Protein AF-A0AAU4MHA4-F1 (afdb_monomer)

Mean predicted aligned error: 16.3 Å

Solvent-accessible surface area (backbone atoms only — not comparable to full-atom values): 9233 Å² total; per-residue (Å²): 137,90,86,87,83,83,91,85,82,81,89,72,84,75,85,80,87,71,82,69,72,95,62,88,44,78,69,60,71,70,60,62,87,57,79,61,49,78,74,44,58,64,80,84,47,70,70,62,30,34,53,49,60,95,84,39,63,64,32,44,53,51,34,30,54,49,27,73,74,22,84,26,22,65,47,44,29,51,54,35,59,78,68,59,58,59,76,37,51,42,46,50,33,44,23,58,76,70,71,37,72,52,60,66,58,55,50,57,72,67,46,76,74,82,86,74,85,74,57,66,68,59,55,51,50,51,53,51,50,55,51,48,53,54,50,51,53,50,51,54,53,54,63,71,69,66,82,126

pLDDT: mean 80.56, std 18.4, range [39.16, 98.0]

Secondary structure (DSSP, 8-state):
----------------S----SS--TTGGG--SSSS-TT-GGGGS-GGGGS--TT-HHHHHHHHHHHHT-TTHHHHHHHHHHTT--SS-BTTB-TTTTTPPPHHHHHHHTSPPP-PPPPHHHHHHHHHHHHHHHHHHHHHHHHHT---

Nearest PDB structures (foldseek):
  8cwt-assembly1_A  TM=9.135E-01  e=2.605E-05  Mycobacterium tuberculosis H37Rv
  6onu-assembly3_E  TM=9.397E-01  e=6.835E-05  Mycobacterium tuberculosis H37Rv
  8cwr-assembly1_A-3  TM=8.829E-01  e=2.175E-04  Mycobacterium tuberculosis H37Rv
  7kug-assembly2_C  TM=9.141E-01  e=6.087E-04  Mycobacterium tuberculosis H37Rv
  7kuf-assembly1_A  TM=8.973E-01  e=2.203E-03  Mycobacterium tuberculosis

Sequence (148 aa):
MSVVPVRRLAGTITPHLTGRPAVLTIADLRTAPDQGLSGAACTTADPDLFFPEDGDTFAERRAKAICAACPVRTACLTGAIDRGEPVGIFGGLTETERGMPRWREIRESDRPAPVVRVPEAVTDALRTFVADLTQQARRLHSAAGGGR

Foldseek 3Di:
DDDDDDDDDDDPPDPPPPPPPPDCDPVNVVDDPDLQCPQFQCVPPDPQLFFDDDPPPVSLVVVLVSLVPTPCLVSQLVVCLVVVPQAGATSSATCVSSVHDNVVVVVVVVPPDDPDDDPPVVVVVVVVVVVVVVVVVVVVVVVVPPDD

Structure (mmCIF, N/CA/C/O backbone):
data_AF-A0AAU4MHA4-F1
#
_entry.id   AF-A0AAU4MHA4-F1
#
loop_
_atom_site.group_PDB
_atom_site.id
_atom_site.type_symbol
_atom_site.label_atom_id
_atom_site.label_alt_id
_atom_site.label_comp_id
_atom_site.label_asym_id
_atom_site.label_entity_id
_atom_site.label_seq_id
_atom_site.pdbx_PDB_ins_code
_atom_site.Cartn_x
_atom_site.Cartn_y
_atom_site.Cartn_z
_atom_site.occupancy
_atom_site.B_iso_or_equiv
_atom_site.auth_seq_id
_atom_site.auth_comp_id
_atom_site.auth_asym_id
_atom_site.auth_atom_id
_atom_site.pdbx_PDB_model_num
ATOM 1 N N . MET A 1 1 ? 11.145 -79.579 -3.165 1.00 39.19 1 MET A N 1
ATOM 2 C CA . MET A 1 1 ? 12.034 -78.700 -3.952 1.00 39.19 1 MET A CA 1
ATOM 3 C C . MET A 1 1 ? 11.384 -77.332 -4.016 1.00 39.19 1 MET A C 1
ATOM 5 O O . MET A 1 1 ? 10.229 -77.239 -4.403 1.00 39.19 1 MET A O 1
ATOM 9 N N . SER A 1 2 ? 12.079 -76.326 -3.498 1.00 41.12 2 SER A N 1
ATOM 10 C CA . SER A 1 2 ? 11.612 -74.946 -3.365 1.00 41.12 2 SER A CA 1
ATOM 11 C C . SER A 1 2 ? 11.824 -74.195 -4.674 1.00 41.12 2 SER A C 1
ATOM 13 O O . SER A 1 2 ? 12.950 -74.213 -5.159 1.00 41.12 2 SER A O 1
ATOM 15 N N . VAL A 1 3 ? 10.796 -73.520 -5.200 1.00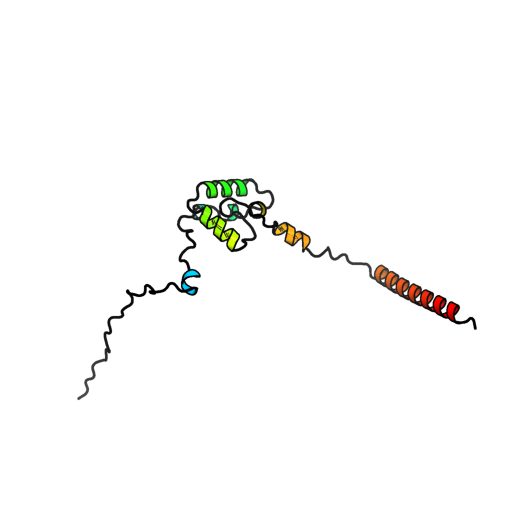 47.59 3 VAL A N 1
ATOM 16 C CA . VAL A 1 3 ? 10.950 -72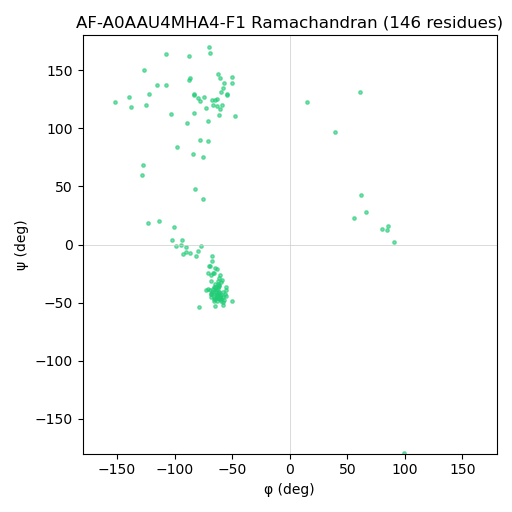.303 -6.015 1.00 47.59 3 VAL A CA 1
ATOM 17 C C . VAL A 1 3 ? 9.694 -71.441 -5.849 1.00 47.59 3 VAL A C 1
ATOM 19 O O . VAL A 1 3 ? 8.584 -71.885 -6.130 1.00 47.59 3 VAL A O 1
ATOM 22 N N . VAL A 1 4 ? 9.883 -70.197 -5.412 1.00 43.00 4 VAL A N 1
ATOM 23 C CA . VAL A 1 4 ? 8.908 -69.099 -5.500 1.00 43.00 4 VAL A CA 1
ATOM 24 C C . VAL A 1 4 ? 9.401 -68.135 -6.579 1.00 43.00 4 VAL A C 1
ATOM 26 O O . VAL A 1 4 ? 10.580 -67.778 -6.547 1.00 43.00 4 VAL A O 1
ATOM 29 N N . PRO A 1 5 ? 8.519 -67.629 -7.460 1.00 51.38 5 PRO A N 1
ATOM 30 C CA . PRO A 1 5 ? 8.730 -66.310 -8.044 1.00 51.38 5 PRO A CA 1
ATOM 31 C C . PRO A 1 5 ? 7.536 -65.356 -7.837 1.00 51.38 5 PRO A C 1
ATOM 33 O O . PRO A 1 5 ? 6.404 -65.600 -8.240 1.00 51.38 5 PRO A O 1
ATOM 36 N N . VAL A 1 6 ? 7.877 -64.266 -7.148 1.00 49.28 6 VAL A N 1
ATOM 37 C CA . VAL A 1 6 ? 7.413 -62.864 -7.139 1.00 49.28 6 VAL A CA 1
ATOM 38 C C . VAL A 1 6 ? 6.078 -62.483 -7.821 1.00 49.28 6 VAL A C 1
ATOM 40 O O . VAL A 1 6 ? 5.907 -62.556 -9.033 1.00 49.28 6 VAL A O 1
ATOM 43 N N . ARG A 1 7 ? 5.187 -61.891 -7.008 1.00 50.09 7 ARG A N 1
ATOM 44 C CA . ARG A 1 7 ? 4.028 -61.048 -7.376 1.00 50.09 7 ARG A CA 1
ATOM 45 C C . ARG A 1 7 ? 4.378 -59.914 -8.361 1.00 50.09 7 ARG A C 1
ATOM 47 O O . ARG A 1 7 ? 5.257 -59.112 -8.060 1.00 50.09 7 ARG A O 1
ATOM 54 N N . ARG A 1 8 ? 3.507 -59.666 -9.350 1.00 51.03 8 ARG A N 1
ATOM 55 C CA . ARG A 1 8 ? 2.969 -58.313 -9.623 1.00 51.03 8 ARG A CA 1
ATOM 56 C C . ARG A 1 8 ? 1.481 -58.390 -9.969 1.00 51.03 8 ARG A C 1
ATOM 58 O O . ARG A 1 8 ? 1.063 -59.168 -10.815 1.00 51.03 8 ARG A O 1
ATOM 65 N N . LEU A 1 9 ? 0.709 -57.593 -9.238 1.00 51.78 9 LEU A N 1
ATOM 66 C CA . LEU A 1 9 ? -0.736 -57.424 -9.336 1.00 51.78 9 LEU A CA 1
ATOM 67 C C . LEU A 1 9 ? -1.077 -56.354 -10.387 1.00 51.78 9 LEU A C 1
ATOM 69 O O . LEU A 1 9 ? -0.372 -55.356 -10.491 1.00 51.78 9 LEU A O 1
ATOM 73 N N . ALA A 1 10 ? -2.177 -56.604 -11.102 1.00 46.69 10 ALA A N 1
ATOM 74 C CA . ALA A 1 10 ? -3.129 -55.664 -11.703 1.00 46.69 10 ALA A CA 1
ATOM 75 C C . ALA A 1 10 ? -2.582 -54.372 -12.346 1.00 46.69 10 ALA A C 1
ATOM 77 O O . ALA A 1 10 ? -2.452 -53.332 -11.704 1.00 46.69 10 ALA A O 1
ATOM 78 N N . GLY A 1 11 ? -2.405 -54.411 -13.668 1.00 39.16 11 GLY A N 1
ATOM 79 C CA . GLY A 1 11 ? -2.457 -53.213 -14.500 1.00 39.16 11 GLY A CA 1
ATOM 80 C C . GLY A 1 11 ? -3.908 -52.796 -14.739 1.00 39.16 11 GLY A C 1
ATOM 81 O O . GLY A 1 11 ? -4.517 -53.222 -15.714 1.00 39.16 11 GLY A O 1
ATOM 82 N N . THR A 1 12 ? -4.465 -51.952 -13.874 1.00 49.25 12 THR A N 1
ATOM 83 C CA . THR A 1 12 ? -5.528 -51.029 -14.293 1.00 49.25 12 THR A CA 1
ATOM 84 C C . THR A 1 12 ? -4.849 -49.759 -14.762 1.00 49.25 12 THR A C 1
ATOM 86 O O . THR A 1 12 ? -4.339 -48.985 -13.956 1.00 49.25 12 THR A O 1
ATOM 89 N N . ILE A 1 13 ? -4.812 -49.597 -16.083 1.00 54.69 13 ILE A N 1
ATOM 90 C CA . ILE A 1 13 ? -4.479 -48.355 -16.779 1.00 54.69 13 ILE A CA 1
ATOM 91 C C . ILE A 1 13 ? -5.296 -47.244 -16.124 1.00 54.69 13 ILE A C 1
ATOM 93 O O . ILE A 1 13 ? -6.524 -47.234 -16.188 1.00 54.69 13 ILE A O 1
ATOM 97 N N . THR A 1 14 ? -4.618 -46.357 -15.417 1.00 50.91 14 THR A N 1
ATOM 98 C CA . THR A 1 14 ? -5.268 -45.310 -14.655 1.00 50.91 14 THR A CA 1
ATOM 99 C C . THR A 1 14 ? -5.797 -44.212 -15.592 1.00 50.91 14 THR A C 1
ATOM 101 O O . THR A 1 14 ? -5.028 -43.649 -16.377 1.00 50.91 14 THR A O 1
ATOM 104 N N . PRO A 1 15 ? -7.088 -43.845 -15.506 1.00 48.59 15 PRO A N 1
ATOM 105 C CA . PRO A 1 15 ? -7.678 -42.779 -16.302 1.00 48.59 15 PRO A CA 1
ATOM 106 C C . PRO A 1 15 ? -7.403 -41.435 -15.618 1.00 48.59 15 PRO A C 1
ATOM 108 O O . PRO A 1 15 ? -8.252 -40.884 -14.928 1.00 48.59 15 PRO A O 1
ATOM 111 N N . HIS A 1 16 ? -6.190 -40.906 -15.756 1.00 50.28 16 HIS A N 1
ATOM 112 C CA . HIS A 1 16 ? -5.845 -39.593 -15.189 1.00 50.28 16 HIS A CA 1
ATOM 113 C C . HIS A 1 16 ? -6.105 -38.419 -16.147 1.00 50.28 16 HIS A C 1
ATOM 115 O O . HIS A 1 16 ? -5.872 -37.274 -15.780 1.00 50.28 16 HIS A O 1
ATOM 121 N N . LEU A 1 17 ? -6.553 -38.677 -17.382 1.00 54.12 17 LEU A N 1
ATOM 122 C CA . LEU A 1 17 ? -6.600 -37.670 -18.453 1.00 54.12 17 LEU A CA 1
ATOM 123 C C . LEU A 1 17 ? -8.020 -37.286 -18.910 1.00 54.12 17 LEU A C 1
ATOM 125 O O . LEU A 1 17 ? -8.186 -36.720 -19.984 1.00 54.12 17 LEU A O 1
ATOM 129 N N . THR A 1 18 ? -9.049 -37.537 -18.094 1.00 55.84 18 THR A N 1
ATOM 130 C CA . THR A 1 18 ? -10.432 -37.069 -18.354 1.00 55.84 18 THR A CA 1
ATOM 131 C C . THR A 1 18 ? -11.018 -36.222 -17.221 1.00 55.84 18 THR A C 1
ATOM 133 O O . THR A 1 18 ? -12.226 -36.025 -17.147 1.00 55.84 18 THR A O 1
ATOM 136 N N . GLY A 1 19 ? -10.178 -35.680 -16.339 1.00 48.69 19 GLY A N 1
ATOM 137 C CA . GLY A 1 19 ? -10.602 -34.834 -15.223 1.00 48.69 19 GLY A CA 1
ATOM 138 C C . GLY A 1 19 ? -10.845 -33.368 -15.593 1.00 48.69 19 GLY A C 1
ATOM 139 O O . GLY A 1 19 ? -10.352 -32.493 -14.893 1.00 48.69 19 GLY A O 1
ATOM 140 N N . ARG A 1 20 ? -11.586 -33.069 -16.668 1.00 55.19 20 ARG A N 1
ATOM 141 C CA . ARG A 1 20 ? -12.323 -31.793 -16.718 1.00 55.19 20 ARG A CA 1
ATOM 142 C C . ARG A 1 20 ? -13.621 -32.036 -15.948 1.00 55.19 20 ARG A C 1
ATOM 144 O O . ARG A 1 20 ? -14.419 -32.845 -16.424 1.00 55.19 20 ARG A O 1
ATOM 151 N N . PRO A 1 21 ? -13.863 -31.404 -14.788 1.00 55.09 21 PRO A N 1
ATOM 152 C CA . PRO A 1 21 ? -15.164 -31.528 -14.149 1.00 55.09 21 PRO A CA 1
ATOM 153 C C . PRO A 1 21 ? -16.233 -30.993 -15.113 1.00 55.09 21 PRO A C 1
ATOM 155 O O . PRO A 1 21 ? -16.082 -29.919 -15.696 1.00 55.09 21 PRO A O 1
ATOM 158 N N . ALA A 1 22 ? -17.305 -31.761 -15.322 1.00 59.94 22 ALA A N 1
ATOM 159 C CA . ALA A 1 22 ? -18.421 -31.369 -16.191 1.00 59.94 22 ALA A CA 1
ATOM 160 C C . ALA A 1 22 ? -19.221 -30.176 -15.629 1.00 59.94 22 ALA A C 1
ATOM 162 O O . ALA A 1 22 ? -20.056 -29.606 -16.326 1.00 59.94 22 ALA A O 1
ATOM 163 N N . VAL A 1 23 ? -18.953 -29.787 -14.380 1.00 54.75 23 VAL A N 1
ATOM 164 C CA . VAL A 1 23 ? -19.577 -28.655 -13.701 1.00 54.75 23 VAL A CA 1
ATOM 165 C C . VAL A 1 23 ? -18.481 -27.919 -12.941 1.00 54.75 23 VAL A C 1
ATOM 167 O O . VAL A 1 23 ? -17.840 -28.506 -12.073 1.00 54.75 23 VAL A O 1
ATOM 170 N N . LEU A 1 24 ? -18.245 -26.652 -13.282 1.00 57.06 24 LEU A N 1
ATOM 171 C CA . LEU A 1 24 ? -17.361 -25.785 -12.505 1.00 57.06 24 LEU A CA 1
ATOM 172 C C . LEU A 1 24 ? -17.965 -25.621 -11.106 1.00 57.06 24 LEU A C 1
ATOM 174 O O . LEU A 1 24 ? -19.093 -25.139 -10.975 1.00 57.06 24 LEU A O 1
ATOM 178 N N . THR A 1 25 ? -17.249 -26.046 -10.067 1.00 64.38 25 THR A N 1
ATOM 179 C CA . THR A 1 25 ? -17.689 -25.848 -8.684 1.00 64.38 25 THR A CA 1
ATOM 180 C C . THR A 1 25 ? -17.209 -24.497 -8.154 1.00 64.38 25 THR A C 1
ATOM 182 O O . THR A 1 25 ? -16.262 -23.897 -8.663 1.00 64.38 25 THR A O 1
ATOM 185 N N . ILE A 1 26 ? -17.826 -24.015 -7.072 1.00 59.06 26 ILE A N 1
ATOM 186 C CA . ILE A 1 26 ? -17.357 -22.808 -6.366 1.00 59.06 26 ILE A CA 1
ATOM 187 C C . ILE A 1 26 ? -15.922 -22.996 -5.832 1.00 59.06 26 ILE A C 1
ATOM 189 O O . ILE A 1 26 ? -15.193 -22.018 -5.683 1.00 59.06 26 ILE A O 1
ATOM 193 N N . ALA A 1 27 ? -15.491 -24.236 -5.572 1.00 55.88 27 ALA A N 1
ATOM 194 C CA . ALA A 1 27 ? -14.113 -24.532 -5.189 1.00 55.88 27 ALA A CA 1
ATOM 195 C C . ALA A 1 27 ? -13.136 -24.347 -6.366 1.00 55.88 27 ALA A C 1
ATOM 197 O O . ALA A 1 27 ? -12.073 -23.766 -6.169 1.00 55.88 27 ALA A O 1
ATOM 198 N N . ASP A 1 28 ? -13.528 -24.722 -7.588 1.00 55.25 28 ASP A N 1
ATOM 199 C CA . ASP A 1 28 ? -12.709 -24.531 -8.797 1.00 55.25 28 ASP A CA 1
ATOM 200 C C . ASP A 1 28 ? -12.567 -23.047 -9.178 1.00 55.25 28 ASP A C 1
ATOM 202 O O . ASP A 1 28 ? -11.525 -22.620 -9.668 1.00 55.25 28 ASP A O 1
ATOM 206 N N . LEU A 1 29 ? -13.579 -22.222 -8.883 1.00 54.22 29 LEU A N 1
ATOM 207 C CA . LEU A 1 29 ? -13.516 -20.762 -9.053 1.00 54.22 29 LEU A CA 1
ATOM 208 C C . LEU A 1 29 ? -12.574 -20.069 -8.052 1.00 54.22 29 LEU A C 1
ATOM 210 O O . LEU A 1 29 ? -12.179 -18.925 -8.273 1.00 54.22 29 LEU A O 1
ATOM 214 N N . ARG A 1 30 ? -12.222 -20.730 -6.943 1.00 55.91 30 ARG A N 1
ATOM 215 C CA . ARG A 1 30 ? -11.365 -20.160 -5.889 1.00 55.91 30 ARG A CA 1
ATOM 216 C C . ARG A 1 30 ? -9.882 -20.467 -6.073 1.00 55.91 30 ARG A C 1
ATOM 218 O O . ARG A 1 30 ? -9.065 -19.894 -5.357 1.00 55.91 30 ARG A O 1
ATOM 225 N N . THR A 1 31 ? -9.513 -21.323 -7.023 1.00 53.56 31 THR A N 1
ATOM 226 C CA . THR A 1 31 ? -8.110 -21.660 -7.296 1.00 53.56 31 THR A CA 1
ATOM 227 C C . THR A 1 31 ? -7.807 -21.464 -8.778 1.00 53.56 31 THR A C 1
ATOM 229 O O . THR A 1 31 ? -7.576 -22.415 -9.517 1.00 53.56 31 THR A O 1
ATOM 232 N N . ALA A 1 32 ? -7.818 -20.204 -9.223 1.00 45.38 32 ALA A N 1
ATOM 233 C CA . ALA A 1 32 ? -7.294 -19.853 -10.537 1.00 45.38 32 ALA A CA 1
ATOM 234 C C . ALA A 1 32 ? -5.761 -20.063 -10.551 1.00 45.38 32 ALA A C 1
ATOM 236 O O . ALA A 1 32 ? -5.070 -19.503 -9.691 1.00 45.38 32 ALA A O 1
ATOM 237 N N . PRO A 1 33 ? -5.213 -20.872 -11.478 1.00 51.09 33 PRO A N 1
ATOM 238 C CA . PRO A 1 33 ? -3.777 -20.964 -11.694 1.00 51.09 33 PRO A CA 1
ATOM 239 C C . PRO A 1 33 ? -3.325 -19.657 -12.352 1.00 51.09 33 PRO A C 1
ATOM 241 O O . PRO A 1 33 ? -3.628 -19.416 -13.509 1.00 51.09 33 PRO A O 1
ATOM 244 N N . ASP A 1 34 ? -2.651 -18.817 -11.564 1.00 55.62 34 ASP A N 1
ATOM 245 C CA . ASP A 1 34 ? -2.388 -17.399 -11.827 1.00 55.62 34 ASP A CA 1
ATOM 246 C C . ASP A 1 34 ? -3.677 -16.551 -11.951 1.00 55.62 34 ASP A C 1
ATOM 248 O O . ASP A 1 34 ? -4.643 -16.902 -12.615 1.00 55.62 34 ASP A O 1
ATOM 252 N N . GLN A 1 35 ? -3.757 -15.409 -11.265 1.00 65.94 35 GLN A N 1
ATOM 253 C CA . GLN A 1 35 ? -4.913 -14.505 -11.391 1.00 65.94 35 GLN A CA 1
ATOM 254 C C . GLN A 1 35 ? -4.871 -13.708 -12.713 1.00 65.94 35 GLN A C 1
ATOM 256 O O . GLN A 1 35 ? -5.121 -12.504 -12.720 1.00 65.94 35 GLN A O 1
ATOM 261 N N . GLY A 1 36 ? -4.467 -14.334 -13.823 1.00 72.81 36 GLY A N 1
ATOM 262 C CA . GLY A 1 36 ? -4.163 -13.649 -15.078 1.00 72.81 36 GLY A CA 1
ATOM 263 C C . GLY A 1 36 ? -2.937 -12.740 -14.968 1.00 72.81 36 GLY A C 1
ATOM 264 O O . GLY A 1 36 ? -2.870 -11.713 -15.638 1.00 72.81 36 GLY A O 1
ATOM 265 N N . LEU A 1 37 ? -1.997 -13.071 -14.075 1.00 86.88 37 LEU A N 1
ATOM 266 C CA . LEU A 1 37 ? -0.810 -12.252 -13.782 1.00 86.88 37 LEU A C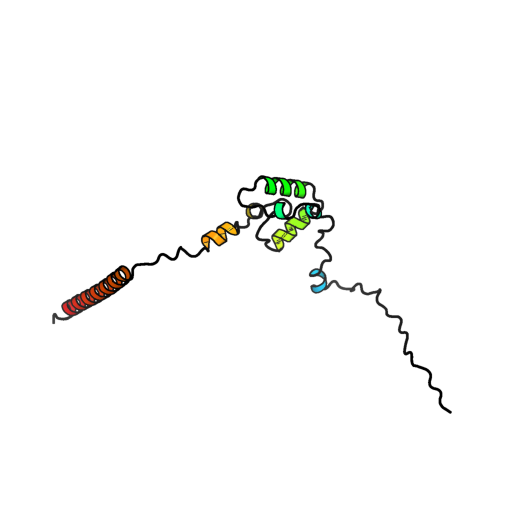A 1
ATOM 267 C C . LEU A 1 37 ? 0.453 -12.737 -14.505 1.00 86.88 37 LEU A C 1
ATOM 269 O O . LEU A 1 37 ? 1.511 -12.116 -14.383 1.00 86.88 37 LEU A O 1
ATOM 273 N N . SER A 1 38 ? 0.354 -13.827 -15.266 1.00 89.81 38 SER A N 1
ATOM 274 C CA . SER A 1 38 ? 1.437 -14.292 -16.130 1.00 89.81 38 SER A CA 1
ATOM 275 C C . SER A 1 38 ? 1.891 -13.183 -17.087 1.00 89.81 38 SER A C 1
ATOM 277 O O . SER A 1 38 ? 1.081 -12.550 -17.760 1.00 89.81 38 SER A O 1
ATOM 279 N N . GLY A 1 39 ? 3.202 -12.931 -17.140 1.00 89.69 39 GLY A N 1
ATOM 280 C CA . GLY A 1 39 ? 3.780 -11.852 -17.952 1.00 89.69 39 GLY A CA 1
ATOM 281 C C . GLY A 1 39 ? 3.818 -10.476 -17.275 1.00 89.69 39 GLY A C 1
ATOM 282 O O . GLY A 1 39 ? 4.010 -9.468 -17.955 1.00 89.69 39 GLY A O 1
ATOM 283 N N . ALA A 1 40 ? 3.652 -10.402 -15.950 1.00 95.44 40 ALA A N 1
ATOM 284 C CA . ALA A 1 40 ? 3.827 -9.158 -15.206 1.00 95.44 40 ALA A CA 1
ATOM 285 C C . ALA A 1 40 ? 5.242 -8.571 -15.375 1.00 95.44 40 ALA A C 1
ATOM 287 O O . ALA A 1 40 ? 6.239 -9.174 -14.977 1.00 95.44 40 ALA A O 1
ATOM 288 N N . ALA A 1 41 ? 5.320 -7.349 -15.910 1.00 95.75 41 ALA A N 1
ATOM 289 C CA . ALA A 1 41 ? 6.582 -6.655 -16.182 1.00 95.75 41 ALA A CA 1
ATOM 290 C C . ALA A 1 41 ? 7.390 -6.318 -14.913 1.00 95.75 41 ALA A C 1
ATOM 292 O O . ALA A 1 41 ? 8.593 -6.092 -14.986 1.00 95.75 41 ALA A O 1
ATOM 293 N N . CYS A 1 42 ? 6.747 -6.294 -13.740 1.00 95.44 42 CYS A N 1
ATOM 294 C CA . CYS A 1 42 ? 7.422 -6.060 -12.463 1.00 95.44 42 CYS A CA 1
ATOM 295 C C . CYS A 1 42 ? 8.336 -7.216 -12.033 1.00 95.44 42 CYS A C 1
ATOM 297 O O . CYS A 1 42 ? 9.230 -6.999 -11.226 1.00 95.44 42 CYS A O 1
ATOM 299 N N . THR A 1 43 ? 8.163 -8.419 -12.588 1.00 94.69 43 THR A N 1
ATOM 300 C CA . THR A 1 43 ? 8.953 -9.609 -12.216 1.00 94.69 43 THR A CA 1
ATOM 301 C C . THR A 1 43 ? 10.446 -9.483 -12.526 1.00 94.69 43 THR A C 1
ATOM 303 O O . THR A 1 43 ? 11.253 -10.188 -11.929 1.00 94.69 43 THR A O 1
ATOM 306 N N . THR A 1 44 ? 10.822 -8.586 -13.440 1.00 92.56 44 THR A N 1
ATOM 307 C CA . THR A 1 44 ? 12.219 -8.309 -13.808 1.00 92.56 44 THR A CA 1
ATOM 308 C C . THR A 1 44 ? 12.758 -7.021 -13.183 1.00 92.56 44 THR A C 1
ATOM 310 O O . THR A 1 44 ? 13.855 -6.588 -13.533 1.00 92.56 44 THR A O 1
ATOM 313 N N . ALA A 1 45 ? 11.973 -6.354 -12.337 1.00 95.00 45 ALA A N 1
ATOM 314 C CA . ALA A 1 45 ? 12.338 -5.108 -11.678 1.00 95.00 45 ALA A CA 1
ATOM 315 C C . ALA A 1 45 ? 12.628 -5.342 -10.190 1.00 95.00 45 ALA A C 1
ATOM 317 O O . ALA A 1 45 ? 12.270 -6.375 -9.630 1.00 95.00 45 ALA A O 1
ATOM 318 N N . ASP A 1 46 ? 13.275 -4.363 -9.560 1.00 95.00 46 ASP A N 1
ATOM 319 C CA . ASP A 1 46 ? 13.502 -4.372 -8.118 1.00 95.00 46 ASP A CA 1
ATOM 320 C C . ASP A 1 46 ? 12.152 -4.274 -7.372 1.00 95.00 46 ASP A C 1
ATOM 322 O O . ASP A 1 46 ? 11.383 -3.342 -7.652 1.00 95.00 46 ASP A O 1
ATOM 326 N N . PRO A 1 47 ? 11.826 -5.223 -6.471 1.00 94.56 47 PRO A N 1
ATOM 327 C CA . PRO A 1 47 ? 10.580 -5.204 -5.712 1.00 94.56 47 PRO A CA 1
ATOM 328 C C . PRO A 1 47 ? 10.408 -3.944 -4.855 1.00 94.56 47 PRO A C 1
ATOM 330 O O . PRO A 1 47 ? 9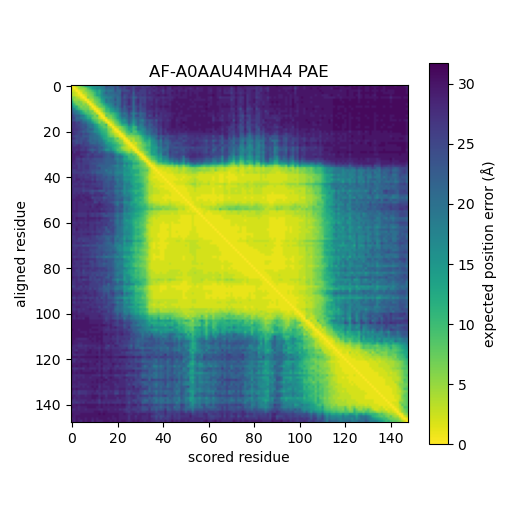.270 -3.494 -4.699 1.00 94.56 47 PRO A O 1
ATOM 333 N N . ASP A 1 48 ? 11.490 -3.332 -4.366 1.00 94.25 48 ASP A N 1
ATOM 334 C CA . ASP A 1 48 ? 11.415 -2.168 -3.472 1.00 94.25 48 ASP A CA 1
ATOM 335 C C . ASP A 1 48 ? 10.810 -0.943 -4.176 1.00 94.25 48 ASP A C 1
ATOM 337 O O . ASP A 1 48 ? 10.163 -0.105 -3.546 1.00 94.25 48 ASP A O 1
ATOM 341 N N . LEU A 1 49 ? 10.895 -0.881 -5.511 1.00 95.94 49 LEU A N 1
ATOM 342 C CA . LEU A 1 49 ? 10.261 0.179 -6.302 1.00 95.94 49 LEU A CA 1
ATOM 343 C C . LEU A 1 49 ? 8.737 0.216 -6.123 1.00 95.94 49 LEU A C 1
ATOM 345 O O . LEU A 1 49 ? 8.128 1.281 -6.219 1.00 95.94 49 LEU A O 1
ATOM 349 N N . PHE A 1 50 ? 8.113 -0.941 -5.895 1.00 96.81 50 PHE A N 1
ATOM 350 C CA . PHE A 1 50 ? 6.659 -1.069 -5.763 1.00 96.81 50 PHE A CA 1
ATOM 351 C C . PHE A 1 50 ? 6.175 -0.822 -4.332 1.00 96.81 50 PHE A C 1
ATOM 353 O O . PHE A 1 50 ? 4.967 -0.716 -4.117 1.00 96.81 50 PHE A O 1
ATOM 360 N N . PHE A 1 51 ? 7.093 -0.673 -3.375 1.00 94.50 51 PHE A N 1
ATOM 361 C CA . PHE A 1 51 ? 6.813 -0.369 -1.973 1.00 94.50 51 PHE A CA 1
ATOM 362 C C . PHE A 1 51 ? 7.650 0.834 -1.504 1.00 94.50 51 PHE A C 1
ATOM 364 O O . PHE A 1 51 ? 8.444 0.702 -0.571 1.00 94.50 51 PHE A O 1
ATOM 371 N N . PRO A 1 52 ? 7.490 2.011 -2.141 1.00 92.25 52 PRO A N 1
ATOM 372 C CA . PRO A 1 52 ? 8.324 3.172 -1.857 1.00 92.25 52 PRO A CA 1
ATOM 373 C C . PRO A 1 52 ? 8.172 3.655 -0.412 1.00 92.25 52 PRO A C 1
ATOM 375 O O . PRO A 1 52 ? 7.091 3.609 0.189 1.00 92.25 52 PRO A O 1
ATOM 378 N N . GLU A 1 53 ? 9.265 4.178 0.140 1.00 89.56 53 GLU A N 1
ATOM 379 C CA . GLU A 1 53 ? 9.206 4.935 1.383 1.00 89.56 53 GLU A CA 1
ATOM 380 C C . GLU A 1 53 ? 8.497 6.282 1.196 1.00 89.56 53 GLU A C 1
ATOM 382 O O . GLU A 1 53 ? 8.274 6.783 0.090 1.00 89.56 53 GLU A O 1
ATOM 387 N N . ASP A 1 54 ? 8.127 6.885 2.321 1.00 82.81 54 ASP A N 1
ATOM 388 C CA . ASP A 1 54 ? 7.420 8.154 2.358 1.00 82.81 54 ASP A CA 1
ATOM 389 C C . ASP A 1 54 ? 8.274 9.262 1.725 1.00 82.81 54 ASP A C 1
ATOM 391 O O . ASP A 1 54 ? 9.292 9.672 2.275 1.00 82.81 54 ASP A O 1
ATOM 395 N N . GLY A 1 55 ? 7.842 9.764 0.566 1.00 84.75 55 GLY A N 1
ATOM 396 C CA . GLY A 1 55 ? 8.568 10.803 -0.168 1.00 84.75 55 GLY A CA 1
ATOM 397 C C . GLY A 1 55 ? 9.582 10.273 -1.185 1.00 84.75 55 GLY A C 1
ATOM 398 O O . GLY A 1 55 ? 10.202 11.085 -1.879 1.00 84.75 55 GLY A O 1
ATOM 399 N N . ASP A 1 56 ? 9.707 8.952 -1.359 1.00 93.12 56 ASP A N 1
ATOM 400 C CA . ASP A 1 56 ? 10.492 8.369 -2.450 1.00 93.12 56 ASP A CA 1
ATOM 401 C C . ASP A 1 56 ? 9.748 8.473 -3.793 1.00 93.12 56 ASP A C 1
ATOM 403 O O . ASP A 1 56 ? 9.203 7.526 -4.368 1.00 93.12 56 ASP A O 1
ATOM 407 N N . THR A 1 57 ? 9.755 9.694 -4.319 1.00 94.56 57 THR A N 1
ATOM 408 C CA . THR A 1 57 ? 9.169 10.024 -5.621 1.00 94.56 57 THR A CA 1
ATOM 409 C C . THR A 1 57 ? 9.919 9.386 -6.791 1.00 94.56 57 THR A C 1
ATOM 411 O O . THR A 1 57 ? 9.416 9.400 -7.920 1.00 94.56 57 THR A O 1
ATOM 414 N N . PHE A 1 58 ? 11.137 8.874 -6.585 1.00 95.69 58 PHE A N 1
ATOM 415 C CA . PHE A 1 58 ? 11.881 8.187 -7.634 1.00 95.69 58 PHE A CA 1
ATOM 416 C C . PHE A 1 58 ? 11.358 6.763 -7.800 1.00 95.69 58 PHE A C 1
ATOM 418 O O . PHE A 1 58 ? 10.949 6.406 -8.911 1.00 95.69 58 PHE A O 1
ATOM 425 N N . ALA A 1 59 ? 11.304 5.998 -6.707 1.00 95.31 59 ALA A N 1
ATOM 426 C CA . ALA A 1 59 ? 10.753 4.650 -6.693 1.00 95.31 59 ALA A CA 1
ATOM 427 C C . ALA A 1 59 ? 9.303 4.640 -7.192 1.00 95.31 59 ALA A C 1
ATOM 429 O O . ALA A 1 59 ? 8.987 3.909 -8.134 1.00 95.31 59 ALA A O 1
ATOM 430 N N . GLU A 1 60 ? 8.461 5.550 -6.684 1.00 96.31 60 GLU A N 1
ATOM 431 C CA . GLU A 1 60 ? 7.059 5.645 -7.100 1.00 96.31 60 GLU A CA 1
ATOM 432 C C . GLU A 1 60 ? 6.914 5.891 -8.609 1.00 96.31 60 GLU A C 1
ATOM 434 O O . GLU A 1 60 ? 6.218 5.149 -9.310 1.00 96.31 60 GLU A O 1
ATOM 439 N N . ARG A 1 61 ? 7.596 6.911 -9.151 1.00 97.25 61 ARG A N 1
ATOM 440 C CA . ARG A 1 61 ? 7.524 7.215 -10.590 1.00 97.25 61 ARG A CA 1
ATOM 441 C C . ARG A 1 61 ? 8.050 6.062 -11.433 1.00 97.25 61 ARG A C 1
ATOM 443 O O . ARG A 1 61 ? 7.497 5.788 -12.501 1.00 97.25 61 ARG A O 1
ATOM 450 N N . ARG A 1 62 ? 9.107 5.385 -10.979 1.00 97.88 62 ARG A N 1
ATOM 451 C CA . ARG A 1 62 ? 9.697 4.263 -11.709 1.00 97.88 62 ARG A CA 1
ATOM 452 C C . ARG A 1 62 ? 8.756 3.061 -11.738 1.00 97.88 62 ARG A C 1
ATOM 454 O O . ARG A 1 62 ? 8.544 2.510 -12.818 1.00 97.88 62 ARG A O 1
ATOM 461 N N . ALA A 1 63 ? 8.147 2.705 -10.611 1.00 97.94 63 ALA A N 1
ATOM 462 C CA . ALA A 1 63 ? 7.142 1.648 -10.548 1.00 97.94 63 ALA A CA 1
ATOM 463 C C . ALA A 1 63 ? 5.922 1.968 -11.416 1.00 97.94 63 ALA A C 1
ATOM 465 O O . ALA A 1 63 ? 5.510 1.131 -12.222 1.00 97.94 63 ALA A O 1
ATOM 466 N N . LYS A 1 64 ? 5.394 3.199 -11.351 1.00 97.75 64 LYS A N 1
ATOM 467 C CA . LYS A 1 64 ? 4.283 3.636 -12.215 1.00 97.75 64 LYS A CA 1
ATOM 468 C C . LYS A 1 64 ? 4.625 3.521 -13.702 1.00 97.75 64 LYS A C 1
ATOM 470 O O . LYS A 1 64 ? 3.794 3.050 -14.479 1.00 97.75 64 LYS A O 1
ATOM 475 N N . ALA A 1 65 ? 5.848 3.877 -14.100 1.00 97.94 65 ALA A N 1
ATOM 476 C CA . ALA A 1 65 ? 6.311 3.724 -15.479 1.00 97.94 65 ALA A CA 1
ATOM 477 C C . ALA A 1 65 ? 6.370 2.250 -15.924 1.00 97.94 65 ALA A C 1
ATOM 479 O O . ALA A 1 65 ? 5.954 1.934 -17.037 1.00 97.94 65 ALA A O 1
ATOM 480 N N . ILE A 1 66 ? 6.826 1.341 -15.054 1.00 98.00 66 ILE A N 1
ATOM 481 C CA . ILE A 1 66 ? 6.813 -0.106 -15.330 1.00 98.00 66 ILE A CA 1
ATOM 482 C C . ILE A 1 66 ? 5.371 -0.605 -15.479 1.00 98.00 66 ILE A C 1
ATOM 484 O O . ILE A 1 66 ? 5.046 -1.304 -16.438 1.00 98.00 66 ILE A O 1
ATOM 488 N N . CYS A 1 67 ? 4.481 -0.210 -14.567 1.00 97.62 67 CYS A N 1
ATOM 489 C CA . CYS A 1 67 ? 3.072 -0.584 -14.629 1.00 97.62 67 CYS A CA 1
ATOM 490 C C . CYS A 1 67 ? 2.375 -0.066 -15.894 1.00 97.62 67 CYS A C 1
ATOM 492 O O . CYS A 1 67 ? 1.512 -0.764 -16.420 1.00 97.62 67 CYS A O 1
ATOM 494 N N . ALA A 1 68 ? 2.744 1.114 -16.402 1.00 97.25 68 ALA A N 1
ATOM 495 C CA . ALA A 1 68 ? 2.146 1.695 -17.604 1.00 97.25 68 ALA A CA 1
ATOM 496 C C . ALA A 1 68 ? 2.360 0.835 -18.863 1.00 97.25 68 ALA A C 1
ATOM 498 O O . ALA A 1 68 ? 1.485 0.800 -19.724 1.00 97.25 68 ALA A O 1
ATOM 499 N N . ALA A 1 69 ? 3.483 0.114 -18.946 1.00 95.94 69 ALA A N 1
ATOM 500 C CA . ALA A 1 69 ? 3.793 -0.807 -20.043 1.00 95.94 69 ALA A CA 1
ATOM 501 C C . ALA A 1 69 ? 3.401 -2.271 -19.749 1.00 95.94 69 ALA A C 1
ATOM 503 O O . ALA A 1 69 ? 3.632 -3.153 -20.574 1.00 95.94 69 ALA A O 1
ATOM 504 N N . CYS A 1 70 ? 2.840 -2.556 -18.569 1.00 97.06 70 CYS A N 1
ATOM 505 C CA . CYS A 1 70 ? 2.587 -3.920 -18.116 1.00 97.06 70 CYS A CA 1
ATOM 506 C C . CYS A 1 70 ? 1.309 -4.503 -18.757 1.00 97.06 70 CYS A C 1
ATOM 508 O O . CYS A 1 70 ? 0.234 -3.916 -18.598 1.00 97.06 70 CYS A O 1
ATOM 510 N N . PRO A 1 71 ? 1.366 -5.681 -19.412 1.00 95.88 71 PRO A N 1
ATOM 511 C CA . PRO A 1 71 ? 0.211 -6.262 -20.107 1.00 95.88 71 PRO A CA 1
ATOM 512 C C . PRO A 1 71 ? -0.917 -6.693 -19.159 1.00 95.88 71 PRO A C 1
ATOM 514 O O . PRO A 1 71 ? -2.080 -6.719 -19.547 1.00 95.88 71 PRO A O 1
ATOM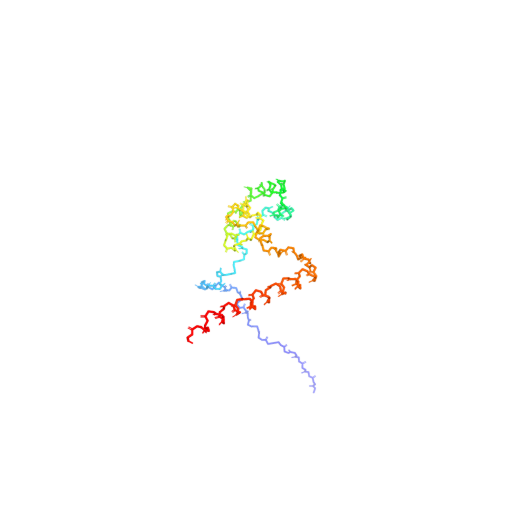 517 N N . VAL A 1 72 ? -0.589 -6.985 -17.898 1.00 96.12 72 VAL A N 1
ATOM 518 C CA . VAL A 1 72 ? -1.543 -7.447 -16.874 1.00 96.12 72 VAL A CA 1
ATOM 519 C C . VAL A 1 72 ? -1.971 -6.333 -15.915 1.00 96.12 72 VAL A C 1
ATOM 521 O O . VAL A 1 72 ? -2.531 -6.606 -14.855 1.00 96.12 72 VAL A O 1
ATOM 524 N N . ARG A 1 73 ? -1.711 -5.061 -16.259 1.00 95.62 73 ARG A N 1
ATOM 525 C CA . ARG A 1 73 ? -1.964 -3.899 -15.389 1.00 95.62 73 ARG A CA 1
ATOM 526 C C . ARG A 1 73 ? -3.384 -3.887 -14.817 1.00 95.62 73 ARG A C 1
ATOM 528 O O . ARG A 1 73 ? -3.545 -3.709 -13.613 1.00 95.62 73 ARG A O 1
ATOM 535 N N . THR A 1 74 ? -4.393 -4.090 -15.665 1.00 94.38 74 THR A N 1
ATOM 536 C CA . THR A 1 74 ? -5.806 -4.060 -15.261 1.00 94.38 74 THR A CA 1
ATOM 537 C C . THR A 1 74 ? -6.147 -5.206 -14.314 1.00 94.38 74 THR A C 1
ATOM 539 O O . THR A 1 74 ? -6.694 -4.957 -13.247 1.00 94.38 74 THR A O 1
ATOM 542 N N . ALA A 1 75 ? -5.760 -6.441 -14.652 1.00 93.00 75 ALA A N 1
ATOM 543 C CA . ALA A 1 75 ? -5.997 -7.611 -13.803 1.00 93.00 75 ALA A CA 1
ATOM 544 C C . ALA A 1 75 ? -5.302 -7.477 -12.435 1.00 93.00 75 ALA A C 1
ATOM 546 O O . ALA A 1 75 ? -5.895 -7.771 -11.399 1.00 93.00 75 ALA A O 1
ATOM 547 N N . CYS A 1 76 ? -4.072 -6.951 -12.425 1.00 95.56 76 CYS A N 1
ATOM 548 C CA . CYS A 1 76 ? -3.326 -6.642 -11.207 1.00 95.56 76 CYS A CA 1
ATOM 549 C C . CYS A 1 76 ? -4.054 -5.615 -10.329 1.00 95.56 76 CYS A C 1
ATOM 551 O O . CYS A 1 76 ? -4.185 -5.839 -9.126 1.00 95.56 76 CYS A O 1
ATOM 553 N N . LEU A 1 77 ? -4.555 -4.522 -10.919 1.00 95.38 77 LEU A N 1
ATOM 554 C CA . LEU A 1 77 ? -5.293 -3.498 -10.179 1.00 95.38 77 LEU A CA 1
ATOM 555 C C . LEU A 1 77 ? -6.588 -4.055 -9.585 1.00 95.38 77 LEU A C 1
ATOM 557 O O . LEU A 1 77 ? -6.837 -3.864 -8.398 1.00 95.38 77 LEU A O 1
ATOM 561 N N . THR A 1 78 ? -7.384 -4.761 -10.390 1.00 93.31 78 THR A N 1
ATOM 562 C CA . THR A 1 78 ? -8.635 -5.380 -9.937 1.00 93.31 78 THR A CA 1
ATOM 563 C C . THR A 1 78 ? -8.373 -6.340 -8.782 1.00 93.31 78 THR A C 1
ATOM 565 O O . THR A 1 78 ? -8.962 -6.183 -7.719 1.00 93.31 78 THR A O 1
ATOM 568 N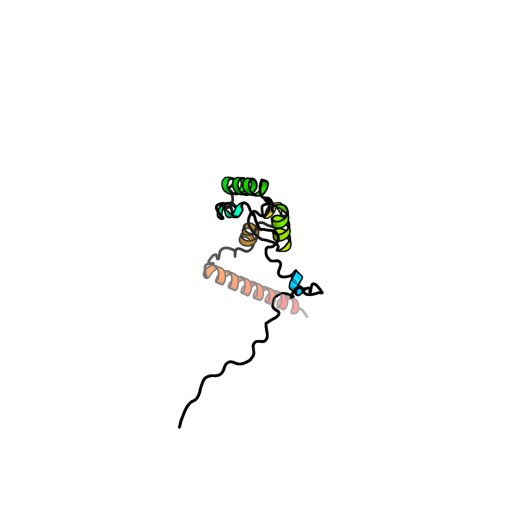 N . GLY A 1 79 ? -7.400 -7.246 -8.925 1.00 91.06 79 GLY A N 1
ATOM 569 C CA . GLY A 1 79 ? -7.052 -8.181 -7.857 1.00 91.06 79 GLY A CA 1
ATOM 570 C C . GLY A 1 79 ? -6.545 -7.495 -6.583 1.00 91.06 79 GLY A C 1
ATOM 571 O O . GLY A 1 79 ? -6.815 -7.971 -5.484 1.00 91.06 79 GLY A O 1
ATOM 572 N N . ALA A 1 80 ? -5.826 -6.375 -6.700 1.00 93.62 80 ALA A N 1
ATOM 573 C CA . ALA A 1 80 ? -5.380 -5.604 -5.540 1.00 93.62 80 ALA A CA 1
ATOM 574 C C . ALA A 1 80 ? -6.541 -4.907 -4.815 1.00 93.62 80 ALA A C 1
ATOM 576 O O . ALA A 1 80 ? -6.560 -4.888 -3.586 1.00 93.62 80 ALA A O 1
ATOM 577 N N . ILE A 1 81 ? -7.516 -4.370 -5.554 1.00 91.75 81 ILE A N 1
ATOM 578 C CA . ILE A 1 81 ? -8.730 -3.774 -4.978 1.00 91.75 81 ILE A CA 1
ATOM 579 C C . ILE A 1 81 ? -9.571 -4.852 -4.287 1.00 91.75 81 ILE A C 1
ATOM 581 O O . ILE A 1 81 ? -9.950 -4.669 -3.133 1.00 91.75 81 ILE A O 1
ATOM 585 N N . ASP A 1 82 ? -9.788 -5.993 -4.943 1.00 89.62 82 ASP A N 1
ATOM 586 C CA . ASP A 1 82 ? -10.599 -7.094 -4.409 1.00 89.62 82 ASP A CA 1
ATOM 587 C C . ASP A 1 82 ? -10.021 -7.671 -3.109 1.00 89.62 82 ASP A C 1
ATOM 589 O O . ASP A 1 82 ? -10.765 -8.045 -2.202 1.00 89.62 82 ASP A O 1
ATOM 593 N N . ARG A 1 83 ? -8.686 -7.732 -2.994 1.00 90.00 83 ARG A N 1
ATOM 594 C CA . ARG A 1 83 ? -7.998 -8.166 -1.765 1.00 90.00 83 ARG A CA 1
ATOM 595 C C . ARG A 1 83 ? -7.876 -7.069 -0.709 1.00 90.00 83 ARG A C 1
ATOM 597 O O . ARG A 1 83 ? -7.464 -7.369 0.408 1.00 90.00 83 ARG A O 1
ATOM 604 N N . GLY A 1 84 ? -8.199 -5.824 -1.050 1.00 89.19 84 GLY A N 1
ATOM 605 C CA . GLY A 1 84 ? -7.971 -4.679 -0.177 1.00 89.19 84 GLY A CA 1
ATOM 606 C C . GLY A 1 84 ? -6.489 -4.477 0.134 1.00 89.19 84 GLY A C 1
ATOM 607 O O . GLY A 1 84 ? -6.137 -4.257 1.289 1.00 89.19 84 GLY A O 1
ATOM 608 N N . GLU A 1 85 ? -5.621 -4.611 -0.874 1.00 91.50 85 GLU A N 1
ATOM 609 C CA . GLU A 1 85 ? -4.175 -4.625 -0.669 1.00 91.50 85 GLU A CA 1
ATOM 610 C C . GLU A 1 85 ? -3.694 -3.312 -0.031 1.00 91.50 85 GLU A C 1
ATOM 612 O O . GLU A 1 85 ? -3.819 -2.240 -0.651 1.00 91.50 85 GLU A O 1
ATOM 617 N N . PRO A 1 86 ? -3.146 -3.388 1.195 1.00 86.25 86 PRO A N 1
ATOM 618 C CA . PRO A 1 86 ? -2.958 -2.231 2.035 1.00 86.25 86 PRO A CA 1
ATOM 619 C C . PRO A 1 86 ? -1.960 -1.211 1.477 1.00 86.25 86 PRO A C 1
ATOM 621 O O . PRO A 1 86 ? -2.274 -0.029 1.355 1.00 86.25 86 PRO A O 1
ATOM 624 N N . VAL A 1 87 ? -0.754 -1.644 1.138 1.00 91.69 87 VAL A N 1
ATOM 625 C CA . VAL A 1 87 ? 0.382 -0.753 0.860 1.00 91.69 87 VAL A CA 1
ATOM 626 C C . VAL A 1 87 ? 0.987 -1.059 -0.490 1.00 91.69 87 VAL A C 1
ATOM 628 O O . VAL A 1 87 ? 0.975 -2.212 -0.895 1.00 91.69 87 VAL A O 1
ATOM 631 N N . GLY A 1 88 ? 1.565 -0.058 -1.151 1.00 94.38 88 GLY A N 1
ATOM 632 C CA . GLY A 1 88 ? 2.363 -0.252 -2.361 1.00 94.38 88 GLY A CA 1
ATOM 633 C C . GLY A 1 88 ? 1.605 0.036 -3.654 1.00 94.38 88 GLY A C 1
ATOM 634 O O . GLY A 1 88 ? 0.432 0.427 -3.656 1.00 94.38 88 GLY A O 1
ATOM 635 N N . ILE A 1 89 ? 2.300 -0.147 -4.774 1.00 97.00 89 ILE A N 1
ATOM 636 C CA . ILE A 1 89 ? 1.856 0.247 -6.112 1.00 97.00 89 ILE A CA 1
ATOM 637 C C . ILE A 1 89 ? 1.367 -0.975 -6.886 1.00 97.00 89 ILE A C 1
ATOM 639 O O . ILE A 1 89 ? 2.152 -1.824 -7.303 1.00 97.00 89 ILE A O 1
ATOM 643 N N . PHE A 1 90 ? 0.063 -1.020 -7.154 1.00 96.81 90 PHE A N 1
ATOM 644 C CA . PHE A 1 90 ? -0.589 -2.105 -7.892 1.00 96.81 90 PHE A CA 1
ATOM 645 C C . PHE A 1 90 ? -1.290 -1.540 -9.118 1.00 96.81 90 PHE A C 1
ATOM 647 O O . PHE A 1 90 ? -1.996 -0.537 -9.033 1.00 96.81 90 PHE A O 1
ATOM 654 N N . GLY A 1 91 ? -1.046 -2.135 -10.289 1.00 96.50 91 GLY A N 1
ATOM 655 C CA . GLY A 1 91 ? -1.581 -1.626 -11.557 1.00 96.50 91 GLY A CA 1
ATOM 656 C C . GLY A 1 91 ? -1.230 -0.158 -11.857 1.00 96.50 91 GLY A C 1
ATOM 657 O O . GLY A 1 91 ? -1.914 0.497 -12.645 1.00 96.50 91 GLY A O 1
ATOM 658 N N . GLY A 1 92 ? -0.160 0.360 -11.247 1.00 97.06 92 GLY A N 1
ATOM 659 C CA . GLY A 1 92 ? 0.304 1.740 -11.393 1.00 97.06 92 GLY A CA 1
ATOM 660 C C . GLY A 1 92 ? -0.384 2.755 -10.482 1.00 97.06 92 GLY A C 1
ATOM 661 O O . GLY A 1 92 ? -0.232 3.946 -10.731 1.00 97.06 92 GLY A O 1
ATOM 662 N N . LEU A 1 93 ? -1.141 2.308 -9.477 1.00 96.88 93 LEU A N 1
ATOM 663 C CA . LEU A 1 93 ? -1.789 3.171 -8.488 1.00 96.88 93 LEU A CA 1
ATOM 664 C C . LEU A 1 93 ? -1.198 2.908 -7.101 1.00 96.88 93 LEU A C 1
ATOM 666 O O . LEU A 1 93 ? -1.028 1.743 -6.736 1.00 96.88 93 LEU A O 1
ATOM 670 N N . THR A 1 94 ? -0.931 3.959 -6.327 1.00 95.38 94 THR A N 1
ATOM 671 C CA . THR A 1 94 ? -0.593 3.887 -4.892 1.00 95.38 94 THR A CA 1
ATOM 672 C C . THR A 1 94 ? -1.807 3.483 -4.051 1.00 95.38 94 THR A C 1
ATOM 674 O O . THR A 1 94 ? -2.936 3.445 -4.546 1.00 95.38 94 THR A O 1
ATOM 677 N N . GLU A 1 95 ? -1.610 3.184 -2.766 1.00 92.62 95 GLU A N 1
ATOM 678 C CA . GLU A 1 95 ? -2.714 2.917 -1.837 1.00 92.62 95 GLU A CA 1
ATOM 679 C C . GLU A 1 95 ? -3.735 4.065 -1.785 1.00 92.62 95 GLU A C 1
ATOM 681 O O . GLU A 1 95 ? -4.937 3.827 -1.909 1.00 92.62 95 GLU A O 1
ATOM 686 N N . THR A 1 96 ? -3.266 5.312 -1.730 1.00 91.31 96 THR A N 1
ATOM 687 C CA . THR A 1 96 ? -4.118 6.507 -1.717 1.00 91.31 96 THR A CA 1
ATOM 688 C C . THR A 1 96 ? -4.866 6.706 -3.030 1.00 91.31 96 THR A C 1
ATOM 690 O O . THR A 1 96 ? -6.046 7.048 -3.013 1.00 91.31 96 THR A O 1
ATOM 693 N N . GLU A 1 97 ? -4.237 6.431 -4.175 1.00 94.00 97 GLU A N 1
ATOM 694 C CA . GLU A 1 97 ? -4.899 6.486 -5.487 1.00 94.00 97 GLU A CA 1
ATOM 695 C C . GLU A 1 97 ? -5.956 5.386 -5.660 1.00 94.00 97 GLU A C 1
ATOM 697 O O . GLU A 1 97 ? -6.925 5.577 -6.394 1.00 94.00 97 GLU A O 1
ATOM 702 N N . ARG A 1 98 ? -5.813 4.251 -4.961 1.00 94.25 98 ARG A N 1
ATOM 703 C CA . ARG A 1 98 ? -6.855 3.213 -4.864 1.00 94.25 98 ARG A CA 1
ATOM 704 C C . ARG A 1 98 ? -7.984 3.576 -3.887 1.00 94.25 98 ARG A C 1
ATOM 706 O O . ARG A 1 98 ? -8.923 2.797 -3.749 1.00 94.25 98 ARG A O 1
ATOM 713 N N . GLY A 1 99 ? -7.913 4.729 -3.218 1.00 89.50 99 GLY A N 1
ATOM 714 C CA . GLY A 1 99 ? -8.885 5.160 -2.210 1.00 89.50 99 GLY A CA 1
ATOM 715 C C . GLY A 1 99 ? -8.683 4.520 -0.834 1.00 89.50 99 GLY A C 1
ATOM 716 O O . GLY A 1 99 ? -9.575 4.609 0.008 1.00 89.50 99 GLY A O 1
ATOM 717 N N . MET A 1 100 ? -7.536 3.876 -0.597 1.00 86.06 100 MET A N 1
ATOM 718 C CA . MET A 1 100 ? -7.190 3.323 0.709 1.00 86.06 100 MET A CA 1
ATOM 719 C C . MET A 1 100 ? -6.500 4.389 1.569 1.00 86.06 100 MET A C 1
ATOM 721 O O . MET A 1 100 ? -5.673 5.153 1.062 1.00 86.06 100 MET A O 1
ATOM 725 N N . PRO A 1 101 ? -6.788 4.436 2.879 1.00 81.00 101 PRO A N 1
ATOM 726 C CA . PRO A 1 101 ? -6.000 5.238 3.803 1.00 81.00 101 PRO A CA 1
ATOM 727 C C . PRO A 1 101 ? -4.548 4.751 3.806 1.00 81.00 101 PRO A C 1
ATOM 729 O O . PRO A 1 101 ? -4.269 3.551 3.723 1.00 81.00 101 PRO A O 1
ATOM 732 N N . ARG A 1 102 ? -3.601 5.681 3.925 1.00 80.50 102 ARG A N 1
ATOM 733 C CA . ARG A 1 102 ? -2.187 5.324 4.013 1.00 80.50 102 ARG A CA 1
ATOM 734 C C . ARG A 1 102 ? -1.952 4.578 5.324 1.00 80.50 102 ARG A C 1
ATOM 736 O O . ARG A 1 102 ? -2.156 5.122 6.403 1.00 80.50 102 ARG A O 1
ATOM 743 N N . TRP A 1 103 ? -1.476 3.336 5.268 1.00 74.50 103 TRP A N 1
ATOM 744 C CA . TRP A 1 103 ? -1.333 2.506 6.477 1.00 74.50 103 TRP A CA 1
ATOM 745 C C . TRP A 1 103 ? -0.387 3.083 7.520 1.00 74.50 103 TRP A C 1
ATOM 747 O O . TRP A 1 103 ? -0.582 2.841 8.707 1.00 74.50 103 TRP A O 1
ATOM 757 N N . ARG A 1 104 ? 0.620 3.866 7.110 1.00 67.62 104 ARG A N 1
ATOM 758 C CA . ARG A 1 104 ? 1.456 4.620 8.056 1.00 67.62 104 ARG A CA 1
ATOM 759 C C . ARG A 1 104 ? 0.667 5.693 8.801 1.00 67.62 104 ARG A C 1
ATOM 761 O O . ARG A 1 104 ? 0.920 5.875 9.981 1.00 67.62 104 ARG A O 1
ATOM 768 N N . GLU A 1 105 ? -0.288 6.351 8.155 1.00 69.44 105 GLU A N 1
ATOM 769 C CA . GLU A 1 105 ? -1.156 7.349 8.789 1.00 69.44 105 GLU A CA 1
ATOM 770 C C . GLU A 1 105 ? -2.100 6.693 9.804 1.00 69.44 105 GLU A C 1
ATOM 772 O O . GLU A 1 105 ? -2.199 7.157 10.937 1.00 69.44 105 GLU A O 1
ATOM 777 N N . ILE A 1 106 ? -2.688 5.543 9.456 1.00 65.75 106 ILE A N 1
ATOM 778 C CA . ILE A 1 106 ? -3.477 4.739 10.405 1.00 65.75 106 ILE A CA 1
ATOM 779 C C . ILE A 1 106 ? -2.604 4.306 11.593 1.00 65.75 106 ILE A C 1
ATOM 781 O O . ILE A 1 106 ? -2.972 4.519 12.741 1.00 65.75 106 ILE A O 1
ATOM 785 N N . ARG A 1 107 ? -1.405 3.766 11.332 1.00 68.12 107 ARG A N 1
ATOM 786 C CA . ARG A 1 107 ? -0.468 3.317 12.380 1.00 68.12 107 ARG A CA 1
ATOM 787 C C . ARG A 1 107 ? 0.069 4.447 13.255 1.00 68.12 107 ARG A C 1
ATOM 789 O O . ARG A 1 107 ? 0.368 4.211 14.419 1.00 68.12 107 ARG A O 1
ATOM 796 N N . GLU A 1 108 ? 0.274 5.634 12.693 1.00 65.38 108 GLU A N 1
ATOM 797 C CA . GLU A 1 108 ? 0.644 6.843 13.433 1.00 65.38 108 GLU A CA 1
ATOM 798 C C . GLU A 1 108 ? -0.487 7.244 14.375 1.00 65.38 108 GLU A C 1
ATOM 800 O O . GLU A 1 108 ? -0.237 7.465 15.555 1.00 65.38 108 GLU A O 1
ATOM 805 N N . SER A 1 109 ? -1.728 7.260 13.883 1.00 70.56 109 SER A N 1
ATOM 806 C CA . SER A 1 109 ? -2.905 7.525 14.713 1.00 70.56 109 SER A CA 1
ATOM 807 C C . SER A 1 109 ? -3.099 6.467 15.806 1.00 70.56 109 SER A C 1
ATOM 809 O O . SER A 1 109 ? -3.495 6.805 16.919 1.00 70.56 109 SER A O 1
ATOM 811 N N . ASP A 1 110 ? -2.795 5.201 15.509 1.00 73.19 110 ASP A N 1
ATOM 812 C CA . ASP A 1 110 ? -2.839 4.088 16.465 1.00 73.19 110 ASP A CA 1
ATOM 813 C C . ASP A 1 110 ? -1.608 4.037 17.384 1.00 73.19 110 ASP A C 1
ATOM 815 O O . ASP A 1 110 ? -1.540 3.200 18.294 1.00 73.19 110 ASP A O 1
ATOM 819 N 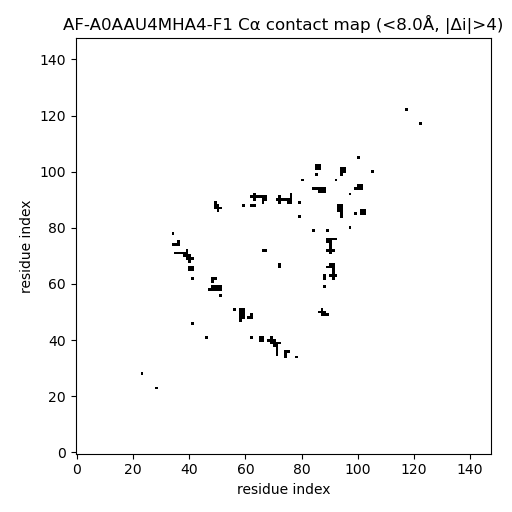N . ARG A 1 111 ? -0.602 4.895 17.165 1.00 72.06 111 ARG A N 1
ATOM 820 C CA . ARG A 1 111 ? 0.594 4.904 18.002 1.00 72.06 111 ARG A CA 1
ATOM 821 C C . ARG A 1 111 ? 0.174 5.284 19.422 1.00 72.06 111 ARG A C 1
ATOM 823 O O . ARG A 1 111 ? -0.414 6.350 19.614 1.00 72.06 111 ARG A O 1
ATOM 830 N N . PRO A 1 112 ? 0.496 4.464 20.440 1.00 71.94 112 PRO A N 1
ATOM 831 C CA . PRO A 1 112 ? 0.183 4.829 21.809 1.00 71.94 112 PRO A CA 1
ATOM 832 C C . PRO A 1 112 ? 0.860 6.161 22.128 1.00 71.94 112 PRO A C 1
ATOM 834 O O . PRO A 1 112 ? 2.037 6.362 21.808 1.00 71.94 112 PRO A O 1
ATOM 837 N N . ALA A 1 113 ? 0.106 7.067 22.754 1.00 73.62 113 ALA A N 1
ATOM 838 C CA . ALA A 1 113 ? 0.645 8.332 23.227 1.00 73.62 113 ALA A CA 1
ATOM 839 C C . ALA A 1 113 ? 1.922 8.076 24.051 1.00 73.62 113 ALA A C 1
ATOM 841 O O . ALA A 1 113 ? 2.003 7.060 24.755 1.00 73.62 113 ALA A O 1
ATOM 842 N N . PRO A 1 114 ? 2.931 8.963 23.975 1.00 81.50 114 PRO A N 1
ATOM 843 C CA . PRO A 1 114 ? 4.170 8.773 24.714 1.00 81.50 114 PRO A CA 1
ATOM 844 C C . PRO A 1 114 ? 3.869 8.574 26.202 1.00 81.50 114 PRO A C 1
ATOM 846 O O . PRO A 1 114 ? 3.165 9.374 26.821 1.00 81.50 114 PRO A O 1
ATOM 849 N N . VAL A 1 115 ? 4.416 7.502 26.781 1.00 80.00 115 VAL A N 1
ATOM 850 C CA . VAL A 1 115 ? 4.308 7.234 28.218 1.00 80.00 115 VAL A CA 1
ATOM 851 C C . VAL A 1 115 ? 5.167 8.237 28.986 1.00 80.00 115 VAL A C 1
ATOM 853 O O . VAL A 1 115 ? 6.350 8.022 29.245 1.00 80.00 115 VAL A O 1
ATOM 856 N N . VAL A 1 116 ? 4.575 9.375 29.343 1.00 85.00 116 VAL A N 1
ATOM 857 C CA . VAL A 1 116 ? 5.220 10.357 30.216 1.00 85.00 116 VAL A CA 1
ATOM 858 C C . VAL A 1 116 ? 5.130 9.856 31.654 1.00 85.00 116 VAL A C 1
ATOM 860 O O . VAL A 1 116 ? 4.044 9.584 32.166 1.00 85.00 116 VAL A O 1
ATOM 863 N N . ARG A 1 117 ? 6.280 9.727 32.327 1.00 88.38 117 ARG A N 1
ATOM 864 C CA . ARG A 1 117 ? 6.307 9.411 33.759 1.00 88.38 117 ARG A CA 1
ATOM 865 C C . ARG A 1 117 ? 5.863 10.636 34.546 1.00 88.38 117 ARG A C 1
ATOM 867 O O . ARG A 1 117 ? 6.531 11.667 34.522 1.00 88.38 117 ARG A O 1
ATOM 874 N N . VAL A 1 118 ? 4.755 10.504 35.260 1.00 86.88 118 VAL A N 1
ATOM 875 C CA . VAL A 1 118 ? 4.286 11.523 36.199 1.00 86.88 118 VAL A CA 1
ATOM 876 C C . VAL A 1 118 ? 5.033 11.326 37.525 1.00 86.88 118 VAL A C 1
ATOM 878 O O . VAL A 1 118 ? 5.063 10.194 38.014 1.00 86.88 118 VAL A O 1
ATOM 881 N N . PRO A 1 119 ? 5.653 12.369 38.119 1.00 94.94 119 PRO A N 1
ATOM 882 C CA . PRO A 1 119 ? 6.282 12.243 39.430 1.00 94.94 119 PRO A CA 1
ATOM 883 C C . PRO A 1 119 ? 5.270 11.759 40.470 1.00 94.94 119 PRO A C 1
ATOM 885 O O . PRO A 1 119 ? 4.129 12.224 40.497 1.00 94.94 119 PRO A O 1
ATOM 888 N N . GLU A 1 120 ? 5.692 10.857 41.352 1.00 91.12 120 GLU A N 1
ATOM 889 C CA . GLU A 1 120 ? 4.822 10.266 42.377 1.00 91.12 120 GLU A CA 1
ATOM 890 C C . GLU A 1 120 ? 4.151 11.345 43.242 1.00 91.12 120 GLU A C 1
ATOM 892 O O . GLU A 1 120 ? 2.940 11.312 43.446 1.00 91.12 120 GLU A O 1
ATOM 897 N N . ALA A 1 121 ? 4.896 12.406 43.571 1.00 94.19 121 ALA A N 1
ATOM 898 C CA . ALA A 1 121 ? 4.39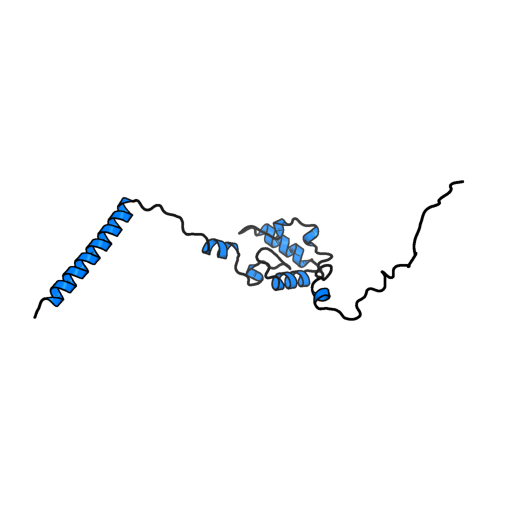1 13.577 44.285 1.00 94.19 121 ALA A CA 1
ATOM 899 C C . ALA A 1 121 ? 3.181 14.252 43.608 1.00 94.19 121 ALA A C 1
ATOM 901 O O . ALA A 1 121 ? 2.272 14.714 44.292 1.00 94.19 121 ALA A O 1
ATOM 902 N N . VAL A 1 122 ? 3.139 14.301 42.272 1.00 94.31 122 VAL A N 1
ATOM 903 C CA . VAL A 1 122 ? 2.012 14.890 41.526 1.00 94.31 122 VAL A CA 1
ATOM 904 C C . VAL A 1 122 ? 0.788 13.977 41.605 1.00 94.31 122 VAL A C 1
ATOM 906 O O . VAL A 1 122 ? -0.333 14.452 41.786 1.00 94.31 122 VAL A O 1
ATOM 909 N N . THR A 1 123 ? 0.997 12.663 41.524 1.00 94.00 123 THR A N 1
ATOM 910 C CA . THR A 1 123 ? -0.085 11.674 41.641 1.00 94.00 123 THR A CA 1
ATOM 911 C C . THR A 1 123 ? -0.679 11.676 43.052 1.00 94.00 123 THR A C 1
ATOM 913 O O . THR A 1 123 ? -1.901 11.660 43.217 1.00 94.00 123 THR A O 1
ATOM 916 N N . ASP A 1 124 ? 0.171 11.762 44.073 1.00 96.50 124 ASP A N 1
ATOM 917 C CA . ASP A 1 124 ? -0.235 11.834 45.477 1.00 96.50 124 ASP A CA 1
ATOM 918 C C . ASP A 1 124 ? -0.956 13.142 45.809 1.00 96.50 124 ASP A C 1
ATOM 920 O O . ASP A 1 124 ? -1.985 13.124 46.494 1.00 96.50 124 ASP A O 1
ATOM 924 N N . ALA A 1 125 ? -0.476 14.267 45.272 1.00 95.06 125 ALA A N 1
ATOM 925 C CA . ALA A 1 125 ? -1.144 15.557 45.402 1.00 95.06 125 ALA A CA 1
ATOM 926 C C . ALA A 1 125 ? -2.557 15.517 44.800 1.00 95.06 125 ALA A C 1
ATOM 928 O O . ALA A 1 125 ? -3.516 15.923 45.458 1.00 95.06 125 ALA A O 1
ATOM 929 N N . LEU A 1 126 ? -2.713 14.960 43.594 1.00 96.69 126 LEU A N 1
ATOM 930 C CA . LEU A 1 126 ? -4.022 14.807 42.951 1.00 96.69 126 LEU A CA 1
ATOM 931 C C . LEU A 1 126 ? -4.957 13.898 43.753 1.00 96.69 126 LEU A C 1
ATOM 933 O O . LEU A 1 126 ? -6.125 14.236 43.950 1.00 96.69 126 LEU A O 1
ATOM 937 N N . ARG A 1 127 ? -4.457 12.767 44.263 1.00 96.94 127 ARG A N 1
ATOM 938 C CA . ARG A 1 127 ? -5.260 11.848 45.084 1.00 96.94 127 ARG A CA 1
ATOM 939 C C . ARG A 1 127 ? -5.755 12.523 46.362 1.00 96.94 127 ARG A C 1
ATOM 941 O O . ARG A 1 127 ? -6.922 12.379 46.723 1.00 96.94 127 ARG A O 1
ATOM 948 N N . THR A 1 128 ? -4.878 13.282 47.012 1.00 96.88 128 THR A N 1
ATOM 949 C CA . THR A 1 128 ? -5.202 14.045 48.225 1.00 96.88 128 THR A CA 1
ATOM 950 C C . THR A 1 128 ? -6.253 15.108 47.931 1.00 96.88 128 THR A C 1
ATOM 952 O O . THR A 1 128 ? -7.243 15.214 48.651 1.00 96.88 128 THR A O 1
ATOM 955 N N . PHE A 1 129 ? -6.088 15.837 46.829 1.00 97.25 129 PHE A N 1
ATOM 956 C CA . PHE A 1 129 ? -7.030 16.862 46.398 1.00 97.25 129 PHE A CA 1
ATOM 957 C C . PHE A 1 129 ? -8.432 16.296 46.135 1.00 97.25 129 PHE A C 1
ATOM 959 O O . PHE A 1 129 ? -9.422 16.820 46.643 1.00 97.25 129 PHE A O 1
ATOM 966 N N . VAL A 1 130 ? -8.534 15.177 45.412 1.00 97.62 130 VAL A N 1
ATOM 967 C CA . VAL A 1 130 ? -9.821 14.501 45.175 1.00 97.62 130 VAL A CA 1
ATOM 968 C C . VAL A 1 130 ? -10.460 14.040 46.492 1.00 97.62 130 VAL A C 1
ATOM 970 O O . VAL A 1 130 ? -11.672 14.187 46.678 1.00 97.62 130 VAL A O 1
ATOM 973 N N . ALA A 1 131 ? -9.671 13.510 47.432 1.00 96.56 131 ALA A N 1
ATOM 974 C CA . ALA A 1 131 ? -10.177 13.074 48.733 1.00 96.56 131 ALA A CA 1
ATOM 975 C C . ALA A 1 131 ? -10.739 14.240 49.564 1.00 96.56 131 ALA A C 1
ATOM 977 O O . ALA A 1 131 ? -11.829 14.112 50.135 1.00 96.56 131 ALA A O 1
ATOM 978 N N . ASP A 1 132 ? -10.037 15.374 49.584 1.00 97.56 132 ASP A N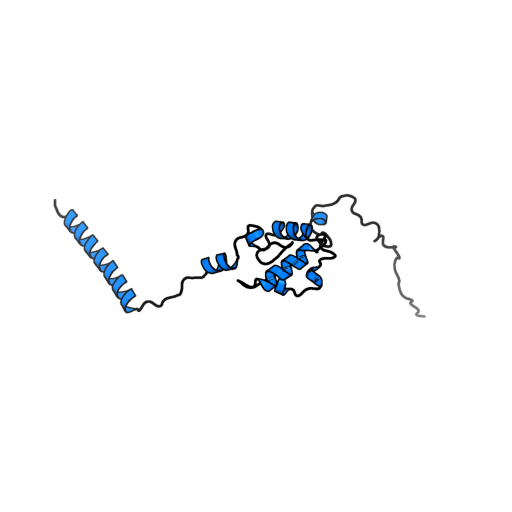 1
ATOM 979 C CA . ASP A 1 132 ? -10.455 16.574 50.309 1.00 97.56 132 ASP A CA 1
ATOM 980 C C . ASP A 1 132 ? -11.737 17.169 49.718 1.00 97.56 132 ASP A C 1
ATOM 982 O O . ASP A 1 132 ? -12.713 17.377 50.441 1.00 97.56 132 ASP A O 1
ATOM 986 N N . LEU A 1 133 ? -11.819 17.286 48.387 1.00 97.50 133 LEU A N 1
ATOM 987 C CA . LEU A 1 133 ? -13.045 17.711 47.702 1.00 97.50 133 LEU A CA 1
ATOM 988 C C . LEU A 1 133 ? -14.236 16.812 48.045 1.00 97.50 133 LEU A C 1
ATOM 990 O O . LEU A 1 133 ? -15.339 17.294 48.318 1.00 97.50 133 LEU A O 1
ATOM 994 N N . THR A 1 134 ? -14.015 15.498 48.089 1.00 97.31 134 THR A N 1
ATOM 995 C CA . THR A 1 134 ? -15.066 14.544 48.458 1.00 97.31 134 THR A CA 1
ATOM 996 C C . THR A 1 134 ? -15.502 14.740 49.917 1.00 97.31 134 THR A C 1
ATOM 998 O O . THR A 1 134 ? -16.691 14.651 50.240 1.00 97.31 134 THR A O 1
ATOM 1001 N N . GLN A 1 135 ? -14.568 15.026 50.829 1.00 95.44 135 GLN A N 1
ATOM 1002 C CA . GLN A 1 135 ? -14.888 15.308 52.228 1.00 95.44 135 GLN A CA 1
ATOM 1003 C C . GLN A 1 135 ? -15.629 16.636 52.391 1.00 95.44 135 GLN A C 1
ATOM 1005 O O . GLN A 1 135 ? -16.612 16.690 53.135 1.00 95.44 135 GLN A O 1
ATOM 1010 N N . GLN A 1 136 ? -15.201 17.680 51.688 1.00 94.88 136 GLN A N 1
ATOM 1011 C CA . GLN A 1 136 ? -15.847 18.984 51.691 1.00 94.88 136 GLN A CA 1
ATOM 1012 C C . GLN A 1 136 ? -17.285 18.882 51.171 1.00 94.88 136 GLN A C 1
ATOM 1014 O O . GLN A 1 136 ? -18.205 19.355 51.839 1.00 94.88 136 GLN A O 1
ATOM 1019 N N . ALA A 1 137 ? -17.508 18.164 50.066 1.00 94.62 137 ALA A N 1
ATOM 1020 C CA . ALA A 1 137 ? -18.846 17.905 49.538 1.00 94.62 137 ALA A CA 1
ATOM 1021 C C . ALA A 1 137 ? -19.750 17.203 50.566 1.00 94.62 137 ALA A C 1
ATOM 1023 O O . ALA A 1 137 ? -20.886 17.633 50.772 1.00 94.62 137 ALA A O 1
ATOM 1024 N N . ARG A 1 138 ? -19.253 16.172 51.268 1.00 94.31 138 ARG A N 1
ATOM 1025 C CA . ARG A 1 138 ? -20.015 15.501 52.340 1.00 94.31 138 ARG A CA 1
ATOM 1026 C C . ARG A 1 138 ? -20.380 16.451 53.478 1.00 94.31 138 ARG A C 1
ATOM 1028 O O . ARG A 1 138 ? -21.522 16.439 53.922 1.00 94.31 138 ARG A O 1
ATOM 1035 N N . ARG A 1 139 ? -19.441 17.289 53.931 1.00 93.69 139 ARG A N 1
ATOM 1036 C CA . ARG A 1 139 ? -19.698 18.276 54.995 1.00 93.69 139 ARG A CA 1
ATOM 1037 C C . ARG A 1 139 ? -20.800 19.256 54.597 1.00 93.69 139 ARG A C 1
ATOM 1039 O O . ARG A 1 139 ? -21.683 19.519 55.406 1.00 93.69 139 ARG A O 1
ATOM 1046 N N . LEU A 1 140 ? -20.772 19.745 53.356 1.00 92.56 140 LEU A N 1
ATOM 1047 C CA . LEU A 1 140 ? -21.803 20.641 52.830 1.00 92.56 140 LEU A CA 1
ATOM 1048 C C . LEU A 1 140 ? -23.183 19.962 52.781 1.00 92.56 140 LEU A C 1
ATOM 1050 O O . LEU A 1 140 ? -24.163 20.564 53.211 1.00 92.56 140 LEU A O 1
ATOM 1054 N N . HIS A 1 141 ? -23.263 18.699 52.346 1.00 89.62 141 HIS A N 1
ATOM 1055 C CA . HIS A 1 141 ? -24.521 17.937 52.365 1.00 89.62 141 HIS A CA 1
ATOM 1056 C C . HIS A 1 141 ? -25.053 17.724 53.790 1.00 89.62 141 HIS A C 1
ATOM 1058 O O . HIS A 1 141 ? -26.241 17.924 54.037 1.00 89.62 141 HIS A O 1
ATOM 1064 N N . SER A 1 142 ? -24.188 17.360 54.743 1.00 87.81 142 SER A N 1
ATOM 1065 C CA . SER A 1 142 ? -24.587 17.184 56.145 1.00 87.81 142 SER A CA 1
ATOM 1066 C C . SER A 1 142 ? -25.063 18.492 56.784 1.00 87.81 142 SER A C 1
ATOM 1068 O O . SER A 1 142 ? -26.043 18.483 57.524 1.00 87.81 142 SER A O 1
ATOM 1070 N N . ALA A 1 143 ? -24.411 19.619 56.477 1.00 81.69 143 ALA A N 1
ATOM 1071 C CA . ALA A 1 143 ? -24.818 20.940 56.957 1.00 81.69 143 ALA A CA 1
ATOM 1072 C C . ALA A 1 143 ? -26.184 21.370 56.392 1.00 81.69 143 ALA A C 1
ATOM 1074 O O . ALA A 1 143 ? -26.986 21.955 57.114 1.00 81.69 143 ALA A O 1
ATOM 1075 N N . ALA A 1 144 ? -26.482 21.029 55.135 1.00 77.06 144 ALA A N 1
ATOM 1076 C CA . ALA A 1 144 ? -27.782 21.296 54.521 1.00 77.06 144 ALA A CA 1
ATOM 1077 C C . ALA A 1 144 ? -28.924 20.421 55.088 1.00 77.06 144 ALA A C 1
ATOM 1079 O O . ALA A 1 144 ? -30.084 20.819 55.030 1.00 77.06 144 ALA A O 1
ATOM 1080 N N . GLY A 1 145 ? -28.619 19.242 55.648 1.00 65.12 145 GLY A N 1
ATOM 1081 C CA . GLY A 1 145 ? -29.611 18.295 56.181 1.00 65.12 145 GLY A CA 1
ATOM 1082 C C . GLY A 1 145 ? -29.979 18.461 57.665 1.00 65.12 145 GLY A C 1
ATOM 1083 O O . GLY A 1 145 ? -30.872 17.759 58.138 1.00 65.12 145 GLY A O 1
ATOM 1084 N N . GLY A 1 146 ? -29.302 19.350 58.404 1.00 59.19 146 GLY A N 1
ATOM 1085 C CA . GLY A 1 146 ? -29.431 19.501 59.863 1.00 59.19 146 GLY A CA 1
ATOM 1086 C C . GLY A 1 146 ? -30.439 20.547 60.362 1.00 59.19 146 GLY A C 1
ATOM 1087 O O . GLY A 1 146 ? -30.511 20.775 61.564 1.00 59.19 146 GLY A O 1
ATOM 1088 N N . GLY A 1 147 ? -31.195 21.200 59.475 1.00 58.03 147 GLY A N 1
ATOM 1089 C CA . GLY A 1 147 ? -32.211 22.192 59.844 1.00 58.03 147 GLY A CA 1
ATOM 1090 C C . GLY A 1 147 ? -33.621 21.604 59.867 1.00 58.03 147 GLY A C 1
ATOM 1091 O O . GLY A 1 147 ? -34.343 21.730 58.880 1.00 58.03 147 GLY A O 1
ATOM 1092 N N . ARG A 1 148 ? -34.008 20.965 60.973 1.00 54.69 148 ARG A N 1
ATOM 1093 C CA . ARG A 1 148 ? -35.407 20.708 61.349 1.00 54.69 148 ARG A CA 1
ATOM 1094 C C . ARG A 1 148 ? -35.574 20.889 62.846 1.00 54.69 148 ARG A C 1
ATOM 1096 O O . ARG A 1 148 ? -34.707 20.367 63.578 1.00 54.69 148 ARG A O 1
#

Radius of gyration: 35.01 Å; Cα contacts (8 Å, |Δi|>4): 97; chains: 1; bounding box: 49×101×82 Å